Protein AF-A0A2G2Y948-F1 (afdb_monomer_lite)

Organism: Capsicum annuum (NCBI:txid4072)

Foldseek 3Di:
DDDDDDPDDDDDPDDDDDDDDDDDPPVVVVVPPPDDPPPPPDDLVPDDQLVNLVVVLVVLCVVQQVDADCVDQQRVDQDPLLNVLLVVQSVLLSVLSVVLQVVQVPDPWDHDGPVNLCVQCVVLVVVSSCSSVDHCVVDDVVSNVSSVVSSVVSVVSSVVVSVVGD

Structure (mmCIF, N/CA/C/O backbone):
data_AF-A0A2G2Y948-F1
#
_entry.id   AF-A0A2G2Y948-F1
#
loop_
_atom_site.group_PDB
_atom_site.id
_atom_site.type_symbol
_atom_site.label_atom_id
_atom_site.label_alt_id
_atom_site.label_comp_id
_atom_site.label_asym_id
_atom_site.label_entity_id
_atom_site.label_seq_id
_atom_site.pdbx_PDB_ins_code
_atom_site.Cartn_x
_atom_site.Cartn_y
_atom_site.Cartn_z
_atom_site.occupancy
_atom_site.B_iso_or_equiv
_atom_site.auth_seq_id
_atom_site.auth_comp_id
_atom_site.auth_asym_id
_atom_site.auth_atom_id
_atom_site.pdbx_PDB_model_num
ATOM 1 N N . MET A 1 1 ? 18.310 -38.598 -13.368 1.00 35.78 1 MET A N 1
ATOM 2 C CA . MET A 1 1 ? 18.904 -37.297 -13.742 1.00 35.78 1 MET A CA 1
ATOM 3 C C . MET A 1 1 ? 17.749 -36.479 -14.306 1.00 35.78 1 MET A C 1
ATOM 5 O O . MET A 1 1 ? 17.073 -37.001 -15.170 1.00 35.78 1 MET A O 1
ATOM 9 N N . ASP A 1 2 ? 17.329 -35.328 -13.795 1.00 36.84 2 ASP A N 1
ATOM 10 C CA . ASP A 1 2 ? 18.072 -34.294 -13.085 1.00 36.84 2 ASP A CA 1
ATOM 11 C C . ASP A 1 2 ? 17.094 -33.460 -12.226 1.00 36.84 2 ASP A C 1
ATOM 13 O O . ASP A 1 2 ? 16.057 -33.010 -12.712 1.00 36.84 2 ASP A O 1
ATOM 17 N N . LYS A 1 3 ? 17.388 -33.298 -10.929 1.00 37.12 3 LYS A N 1
ATOM 18 C CA . LYS A 1 3 ? 16.594 -32.504 -9.974 1.00 37.12 3 LYS A CA 1
ATOM 19 C C . LYS A 1 3 ? 17.168 -31.085 -9.954 1.00 37.12 3 LYS A C 1
ATOM 21 O O . LYS A 1 3 ? 18.213 -30.875 -9.343 1.00 37.12 3 LYS A O 1
ATOM 26 N N . LYS A 1 4 ? 16.514 -30.104 -10.588 1.00 38.75 4 LYS A N 1
ATOM 27 C CA . LYS A 1 4 ? 16.952 -28.697 -10.509 1.00 38.75 4 LYS A CA 1
ATOM 28 C C . LYS A 1 4 ? 16.321 -28.003 -9.304 1.00 38.75 4 LYS A C 1
ATOM 30 O O . LYS A 1 4 ? 15.110 -28.028 -9.105 1.00 38.75 4 LYS A O 1
ATOM 35 N N . GLY A 1 5 ? 17.213 -27.488 -8.460 1.00 33.78 5 GLY A N 1
ATOM 36 C CA . GLY A 1 5 ? 16.976 -27.156 -7.064 1.00 33.78 5 GLY A CA 1
ATOM 37 C C . GLY A 1 5 ? 16.184 -25.873 -6.826 1.00 33.78 5 GLY A C 1
ATOM 38 O O . GLY A 1 5 ? 16.470 -24.810 -7.370 1.00 33.78 5 GLY A O 1
ATOM 39 N N . PHE A 1 6 ? 15.239 -25.994 -5.902 1.00 32.44 6 PHE A N 1
ATOM 40 C CA . PHE A 1 6 ? 14.549 -24.909 -5.221 1.00 32.44 6 PHE A CA 1
ATOM 41 C C . PHE A 1 6 ? 15.562 -24.176 -4.320 1.00 32.44 6 PHE A C 1
ATOM 43 O O . PHE A 1 6 ? 15.971 -24.694 -3.275 1.00 32.44 6 PHE A O 1
ATOM 50 N N . ARG A 1 7 ? 16.034 -22.991 -4.723 1.00 34.91 7 ARG A N 1
ATOM 51 C CA . ARG A 1 7 ? 16.979 -22.201 -3.919 1.00 34.91 7 ARG A CA 1
ATOM 52 C C . ARG A 1 7 ? 16.197 -21.470 -2.821 1.00 34.91 7 ARG A C 1
ATOM 54 O O . ARG A 1 7 ? 15.675 -20.385 -3.036 1.00 34.91 7 ARG A O 1
ATOM 61 N N . LYS A 1 8 ? 16.090 -22.092 -1.640 1.00 35.62 8 LYS A N 1
ATOM 62 C CA . LYS A 1 8 ? 15.568 -21.454 -0.418 1.00 35.62 8 LYS A CA 1
ATOM 63 C C . LYS A 1 8 ? 16.385 -20.194 -0.111 1.00 35.62 8 LYS A C 1
ATOM 65 O O . LYS A 1 8 ? 17.562 -20.300 0.233 1.00 35.62 8 LYS A O 1
ATOM 70 N N . TYR A 1 9 ? 15.766 -19.020 -0.192 1.00 30.34 9 TYR A N 1
ATOM 71 C CA . TYR A 1 9 ? 16.350 -17.786 0.325 1.00 30.34 9 TYR A CA 1
ATOM 72 C C . TYR A 1 9 ? 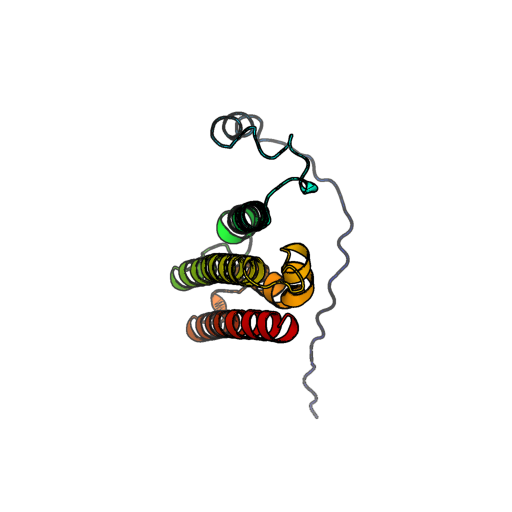16.208 -17.782 1.856 1.00 30.34 9 TYR A C 1
ATOM 74 O O . TYR A 1 9 ? 15.098 -17.785 2.382 1.00 30.34 9 TYR A O 1
ATOM 82 N N . LYS A 1 10 ? 17.333 -17.835 2.580 1.00 31.39 10 LYS A N 1
ATOM 83 C CA . LYS A 1 10 ? 17.389 -17.555 4.023 1.00 31.39 10 LYS A CA 1
ATOM 84 C C . LYS A 1 10 ? 17.903 -16.124 4.212 1.00 31.39 10 LYS A C 1
ATOM 86 O O . LYS A 1 10 ? 18.970 -15.822 3.675 1.00 31.39 10 LYS A O 1
ATOM 91 N N . PRO A 1 11 ? 17.225 -15.256 4.981 1.00 31.09 11 PRO A N 1
ATOM 92 C CA . PRO A 1 11 ? 17.752 -13.932 5.274 1.00 31.09 11 PRO A CA 1
ATOM 93 C C . PRO A 1 11 ? 18.976 -14.056 6.192 1.00 31.09 11 PRO A C 1
ATOM 95 O O . PRO A 1 11 ? 18.921 -14.656 7.265 1.00 31.09 11 PRO A O 1
ATOM 98 N N . LYS A 1 12 ? 20.107 -13.513 5.735 1.00 37.88 12 LYS A N 1
ATOM 99 C CA . LYS A 1 12 ? 21.363 -13.439 6.486 1.00 37.88 12 LYS A CA 1
ATOM 100 C C . LYS A 1 12 ? 21.206 -12.344 7.547 1.00 37.88 12 LYS A C 1
ATOM 102 O O . LYS A 1 12 ? 21.013 -11.181 7.202 1.00 37.88 12 LYS A O 1
ATOM 107 N N . SER A 1 13 ? 21.252 -12.721 8.822 1.00 36.00 13 SER A N 1
ATOM 108 C CA . SER A 1 13 ? 21.253 -11.811 9.971 1.00 36.00 13 SER A CA 1
ATOM 109 C C . SER A 1 13 ? 22.404 -10.809 9.838 1.00 36.00 13 SER A C 1
ATOM 111 O O . SER A 1 13 ? 23.569 -11.190 9.945 1.00 36.00 13 SER A O 1
ATOM 113 N N . ARG A 1 14 ? 22.088 -9.542 9.547 1.00 29.61 14 ARG A N 1
ATOM 114 C CA . ARG A 1 14 ? 23.081 -8.473 9.395 1.00 29.61 14 ARG A CA 1
ATOM 115 C C . ARG A 1 14 ? 23.377 -7.873 10.770 1.00 29.61 14 ARG A C 1
ATOM 117 O O . ARG A 1 14 ? 22.550 -7.167 11.341 1.00 29.61 14 ARG A O 1
ATOM 124 N N . THR A 1 15 ? 24.550 -8.207 11.293 1.00 32.88 15 THR A N 1
ATOM 125 C CA . THR A 1 15 ? 25.201 -7.564 12.435 1.00 32.88 15 THR A CA 1
ATOM 126 C C . THR A 1 15 ? 25.387 -6.070 12.163 1.00 32.88 15 THR A C 1
ATOM 128 O O . THR A 1 15 ? 25.726 -5.664 11.052 1.00 32.88 15 THR A O 1
ATOM 131 N N . ARG A 1 16 ? 25.098 -5.250 13.180 1.00 32.31 16 ARG A N 1
ATOM 132 C CA . ARG A 1 16 ? 25.343 -3.805 13.181 1.00 32.31 16 ARG A CA 1
ATOM 133 C C . ARG A 1 16 ? 26.847 -3.574 13.288 1.00 32.31 16 ARG A C 1
ATOM 135 O O . ARG A 1 16 ? 27.408 -3.817 14.348 1.00 32.31 16 ARG A O 1
ATOM 142 N N . GLU A 1 17 ? 27.460 -3.071 12.228 1.00 29.53 17 GLU A N 1
ATOM 143 C CA . GLU A 1 17 ? 28.766 -2.423 12.304 1.00 29.53 17 GLU A CA 1
ATOM 144 C C . GLU A 1 17 ? 28.643 -1.003 11.758 1.00 29.53 17 GLU A C 1
ATOM 146 O O . GLU A 1 17 ? 28.086 -0.744 10.691 1.00 29.53 17 GLU A O 1
ATOM 151 N N . THR A 1 18 ? 29.094 -0.090 12.604 1.00 33.06 18 THR A N 1
ATOM 152 C CA . THR A 1 18 ? 29.186 1.355 12.457 1.00 33.06 18 THR A CA 1
ATOM 153 C C . THR A 1 18 ? 30.210 1.715 11.389 1.00 33.06 18 THR A C 1
ATOM 155 O O . THR A 1 18 ? 31.374 1.340 11.513 1.00 33.06 18 THR A O 1
ATOM 158 N N . PHE A 1 19 ? 29.805 2.488 10.383 1.00 26.62 19 PHE A N 1
ATOM 159 C CA . PHE A 1 19 ? 30.737 3.152 9.477 1.00 26.62 19 PHE A CA 1
ATOM 160 C C . PHE A 1 19 ? 30.471 4.658 9.517 1.00 26.62 19 PHE A C 1
ATOM 162 O O . PHE A 1 19 ? 29.691 5.200 8.738 1.00 26.62 19 PHE A O 1
ATOM 169 N N . GLU A 1 20 ? 31.092 5.320 10.493 1.00 36.22 20 GLU A N 1
ATOM 170 C CA . GLU A 1 20 ? 31.372 6.748 10.411 1.00 36.22 20 GLU A CA 1
ATOM 171 C C . GLU A 1 20 ? 32.580 6.937 9.494 1.00 36.22 20 GLU A C 1
ATOM 173 O O . GLU A 1 20 ? 33.670 6.452 9.785 1.00 36.22 20 GLU A O 1
ATOM 178 N N . SER A 1 21 ? 32.409 7.656 8.389 1.00 28.44 21 SER A N 1
ATOM 179 C CA . SER A 1 21 ? 33.468 8.519 7.866 1.00 28.44 21 SER A CA 1
ATOM 180 C C . SER A 1 21 ? 32.903 9.496 6.841 1.00 28.44 21 SER A C 1
ATOM 182 O O . SER A 1 21 ? 32.488 9.123 5.753 1.00 28.44 21 SER A O 1
ATOM 184 N N . GLY A 1 22 ? 32.923 10.770 7.235 1.00 36.78 22 GLY A N 1
ATOM 185 C CA . GLY A 1 22 ? 33.393 11.850 6.380 1.00 36.78 22 GLY A CA 1
ATOM 186 C C . GLY A 1 22 ? 32.460 12.360 5.279 1.00 36.78 22 GLY A C 1
ATOM 187 O O . GLY A 1 22 ? 32.155 11.666 4.324 1.00 36.78 22 GLY A O 1
ATOM 188 N N . HIS A 1 23 ? 32.212 13.672 5.338 1.00 35.31 23 HIS A N 1
ATOM 189 C CA . HIS A 1 23 ? 31.733 14.530 4.246 1.00 35.31 23 HIS A CA 1
ATOM 190 C C . HIS A 1 23 ? 30.213 14.548 4.013 1.00 35.31 23 HIS A C 1
ATOM 192 O O . HIS A 1 23 ? 29.724 14.092 2.988 1.00 35.31 23 HIS A O 1
ATOM 198 N N . SER A 1 24 ? 29.467 15.185 4.926 1.00 32.62 24 SER A N 1
ATOM 199 C CA . SER A 1 24 ? 28.207 15.899 4.615 1.00 32.62 24 SER A CA 1
ATOM 200 C C . SER A 1 24 ? 27.803 16.840 5.762 1.00 32.62 24 SER A C 1
ATOM 202 O O . SER A 1 24 ? 26.728 16.732 6.339 1.00 32.62 24 SER A O 1
ATOM 204 N N . GLY A 1 25 ? 28.684 17.782 6.114 1.00 36.25 25 GLY A N 1
ATOM 205 C CA . GLY A 1 25 ? 28.443 18.783 7.166 1.00 36.25 25 GLY A CA 1
ATOM 206 C C . GLY A 1 25 ? 27.577 19.984 6.754 1.00 36.25 25 GLY A C 1
ATOM 207 O O . GLY A 1 25 ? 27.293 20.830 7.590 1.00 36.25 25 GLY A O 1
ATOM 208 N N . ILE A 1 26 ? 27.151 20.082 5.488 1.00 37.38 26 ILE A N 1
ATOM 209 C CA . ILE A 1 26 ? 26.397 21.244 4.964 1.00 37.38 26 ILE A CA 1
ATOM 210 C C . ILE A 1 26 ? 24.952 20.892 4.569 1.00 37.38 26 ILE A C 1
ATOM 212 O O . ILE A 1 26 ? 24.095 21.769 4.518 1.00 37.38 26 ILE A O 1
ATOM 216 N N . LEU A 1 27 ? 24.620 19.609 4.393 1.00 34.88 27 LEU A N 1
ATOM 217 C CA . LEU A 1 27 ? 23.257 19.189 4.033 1.00 34.88 27 LEU A CA 1
ATOM 218 C C . LEU A 1 27 ? 22.335 18.965 5.243 1.00 34.88 27 LEU A C 1
ATOM 220 O O . LEU A 1 27 ? 21.121 18.881 5.075 1.00 34.88 27 LEU A O 1
ATOM 224 N N . LEU A 1 28 ? 22.876 18.938 6.467 1.00 39.22 28 LEU A N 1
ATOM 225 C CA . LEU A 1 28 ? 22.079 18.714 7.678 1.00 39.22 28 LEU A CA 1
ATOM 226 C C . LEU A 1 28 ? 21.355 19.978 8.184 1.00 39.22 28 LEU A C 1
ATOM 228 O O . LEU A 1 28 ? 20.378 19.863 8.914 1.00 39.22 28 LEU A O 1
ATOM 232 N N . TRP A 1 29 ? 21.773 21.177 7.762 1.00 30.56 29 TRP A N 1
ATOM 233 C CA . TRP A 1 29 ? 21.125 22.432 8.175 1.00 30.56 29 TRP A CA 1
ATOM 234 C C . TRP A 1 29 ? 19.966 22.864 7.264 1.00 30.56 29 TRP A C 1
ATOM 236 O O . TRP A 1 29 ? 19.029 23.502 7.734 1.00 30.56 29 TRP A O 1
ATOM 246 N N . ALA A 1 30 ? 19.957 22.463 5.989 1.00 34.72 30 ALA A N 1
ATOM 247 C CA . ALA A 1 30 ? 18.874 22.816 5.063 1.00 34.72 30 ALA A CA 1
ATOM 248 C C . ALA A 1 30 ? 17.627 21.916 5.198 1.00 34.72 30 ALA A C 1
ATOM 250 O O . ALA A 1 30 ? 16.532 22.318 4.813 1.00 34.72 30 ALA A O 1
ATOM 251 N N . ALA A 1 31 ? 17.754 20.728 5.802 1.00 40.03 31 ALA A N 1
ATOM 252 C CA . ALA A 1 31 ? 16.611 19.856 6.094 1.00 40.03 31 ALA A CA 1
ATOM 253 C C . ALA A 1 31 ? 15.770 20.327 7.302 1.00 40.03 31 ALA A C 1
ATOM 255 O O . ALA A 1 31 ? 14.666 19.830 7.513 1.00 40.03 31 ALA A O 1
ATOM 256 N N . GLY A 1 32 ? 16.266 21.294 8.083 1.00 33.50 32 GLY A N 1
ATOM 257 C CA . GLY A 1 32 ? 15.613 21.779 9.302 1.00 33.50 32 GLY A CA 1
ATOM 258 C C . GLY A 1 32 ? 14.514 22.830 9.105 1.00 33.50 32 GLY A C 1
ATOM 259 O O . GLY A 1 32 ? 13.856 23.169 10.082 1.00 33.50 32 GLY A O 1
ATOM 260 N N . LEU A 1 33 ? 14.292 23.352 7.888 1.00 39.53 33 LEU A N 1
ATOM 261 C CA . LEU A 1 33 ? 13.415 24.522 7.687 1.00 39.53 33 LEU A CA 1
ATOM 262 C C . LEU A 1 33 ? 12.101 24.258 6.924 1.00 39.53 33 LEU A C 1
ATOM 264 O O . LEU A 1 33 ? 11.326 25.191 6.745 1.00 39.53 33 LEU A O 1
ATOM 268 N N . VAL A 1 34 ? 11.814 23.025 6.478 1.00 42.00 34 VAL A N 1
ATOM 269 C CA . VAL A 1 34 ? 10.615 22.749 5.640 1.00 42.00 34 VAL A CA 1
ATOM 270 C C . VAL A 1 34 ? 9.698 21.637 6.180 1.00 42.00 34 VAL A C 1
ATOM 272 O O . VAL A 1 34 ? 8.609 21.434 5.653 1.00 42.00 34 VAL A O 1
ATOM 275 N N . ALA A 1 35 ? 10.034 20.961 7.284 1.00 38.94 35 ALA A N 1
ATOM 276 C CA . ALA A 1 35 ? 9.187 19.891 7.823 1.00 38.94 35 ALA A CA 1
ATOM 277 C C . ALA A 1 35 ? 8.942 20.012 9.336 1.00 38.94 35 ALA A C 1
ATOM 279 O O . ALA A 1 35 ? 9.689 19.483 10.149 1.00 38.94 35 ALA A O 1
ATOM 280 N N . GLY A 1 36 ? 7.848 20.694 9.687 1.00 40.53 36 GLY A N 1
ATOM 281 C CA . GLY A 1 36 ? 6.951 20.349 10.797 1.00 40.53 36 GLY A CA 1
ATOM 282 C C . GLY A 1 36 ? 7.571 19.962 12.143 1.00 40.53 36 GLY A C 1
ATOM 283 O O . GLY A 1 36 ? 7.736 18.785 12.456 1.00 40.53 36 GLY A O 1
ATOM 284 N N . THR A 1 37 ? 7.723 20.945 13.025 1.00 37.38 37 THR A N 1
ATOM 285 C CA . THR A 1 37 ? 8.053 20.797 14.455 1.00 37.38 37 THR A CA 1
ATOM 286 C C . THR A 1 37 ? 6.974 20.109 15.311 1.00 37.38 37 THR A C 1
ATOM 288 O O . THR A 1 37 ? 7.069 20.140 16.533 1.00 37.38 37 THR A O 1
ATOM 291 N N . ASN A 1 38 ? 5.957 19.460 14.729 1.00 36.94 38 ASN A N 1
ATOM 292 C CA . ASN A 1 38 ? 4.761 19.057 15.486 1.00 36.94 38 ASN A CA 1
ATOM 293 C C . ASN A 1 38 ? 4.555 17.545 15.675 1.00 36.94 38 ASN A C 1
ATOM 295 O O . ASN A 1 38 ? 3.639 17.171 16.398 1.00 36.94 38 ASN A O 1
ATOM 299 N N . SER A 1 39 ? 5.379 16.657 15.101 1.00 42.25 39 SER A N 1
ATOM 300 C CA . SER A 1 39 ? 5.152 15.200 15.251 1.00 42.25 39 SER A CA 1
ATOM 301 C C . SER A 1 39 ? 6.057 14.503 16.273 1.00 42.25 39 SER A C 1
ATOM 303 O O . SER A 1 39 ? 5.804 13.348 16.615 1.00 42.25 39 SER A O 1
ATOM 305 N N . SER A 1 40 ? 7.101 15.167 16.768 1.00 32.81 40 SER A N 1
ATOM 306 C CA . SER A 1 40 ? 8.077 14.550 17.683 1.00 32.81 40 SER A CA 1
ATOM 307 C C . SER A 1 40 ? 7.789 14.830 19.163 1.00 32.81 40 SER A C 1
ATOM 309 O O . SER A 1 40 ? 8.447 14.254 20.022 1.00 32.81 40 SER A O 1
ATOM 311 N N . LEU A 1 41 ? 6.827 15.716 19.459 1.00 43.50 41 LEU A N 1
ATOM 312 C CA . LEU A 1 41 ? 6.538 16.237 20.805 1.00 43.50 41 LEU A CA 1
ATOM 313 C C . LEU A 1 41 ? 5.142 15.867 21.334 1.00 43.50 41 LEU A C 1
ATOM 315 O O . LEU A 1 41 ? 4.801 16.221 22.458 1.00 43.50 41 LEU A O 1
ATOM 319 N N . VAL A 1 42 ? 4.337 15.141 20.555 1.00 41.53 42 VAL A N 1
ATOM 320 C CA . VAL A 1 42 ? 2.995 14.693 20.952 1.00 41.53 42 VAL A CA 1
ATOM 321 C C . VAL A 1 42 ? 3.014 13.172 21.058 1.00 41.53 42 VAL A C 1
ATOM 323 O O . VAL A 1 42 ? 3.430 12.484 20.126 1.00 41.53 42 VAL A O 1
ATOM 326 N N . GLY A 1 43 ? 2.610 12.636 22.213 1.00 49.91 43 GLY A N 1
ATOM 327 C CA . GLY A 1 43 ? 2.521 11.194 22.436 1.00 49.91 43 GLY A CA 1
ATOM 328 C C . GLY A 1 43 ? 1.666 10.539 21.351 1.00 49.91 43 GLY A C 1
ATOM 329 O O . GLY A 1 43 ? 0.503 10.898 21.180 1.00 49.91 43 GLY A O 1
ATOM 330 N N . LYS A 1 44 ? 2.245 9.582 20.614 1.00 54.50 44 LYS A N 1
ATOM 331 C CA . LYS A 1 44 ? 1.603 8.897 19.474 1.00 54.50 44 LYS A CA 1
ATOM 332 C C . LYS A 1 44 ? 0.272 8.225 19.835 1.00 54.50 44 LYS A C 1
ATOM 334 O O . LYS A 1 44 ? -0.544 7.982 18.950 1.00 54.50 44 LYS A O 1
ATOM 339 N N . ASP A 1 45 ? 0.039 7.970 21.118 1.00 56.09 45 ASP A N 1
ATOM 340 C CA . ASP A 1 45 ? -1.180 7.347 21.630 1.00 56.09 45 ASP A CA 1
ATOM 341 C C . ASP A 1 45 ? -2.393 8.292 21.679 1.00 56.09 45 ASP A C 1
ATOM 343 O O . ASP A 1 45 ? -3.522 7.809 21.645 1.00 56.09 45 ASP A O 1
ATOM 347 N N . ALA A 1 46 ? -2.190 9.617 21.688 1.00 61.47 46 ALA A N 1
ATOM 348 C CA . ALA A 1 46 ? -3.270 10.606 21.811 1.00 61.47 46 ALA A CA 1
ATOM 349 C C . ALA A 1 46 ? -3.874 11.073 20.470 1.00 61.47 46 ALA A C 1
ATOM 351 O O . ALA A 1 46 ? -4.820 11.858 20.470 1.00 61.47 46 ALA A O 1
ATOM 352 N N . LEU A 1 47 ? -3.332 10.632 19.329 1.00 73.94 47 LEU A N 1
ATOM 353 C CA . LEU A 1 47 ? -3.823 11.043 18.009 1.00 73.94 47 LEU A CA 1
ATOM 354 C C . LEU A 1 47 ? -5.092 10.290 17.587 1.00 73.94 47 LEU A C 1
ATOM 356 O O . LEU A 1 47 ? -5.290 9.126 17.950 1.00 73.94 47 LEU A O 1
ATOM 360 N N . ALA A 1 48 ? -5.913 10.941 16.756 1.00 81.75 48 ALA A N 1
ATOM 361 C CA . ALA A 1 48 ? -7.024 10.288 16.074 1.00 81.75 48 ALA A CA 1
ATOM 362 C C . ALA A 1 48 ? -6.511 9.165 15.152 1.00 81.75 48 ALA A C 1
ATOM 364 O O . ALA A 1 48 ? -5.398 9.225 14.625 1.00 81.75 48 ALA A O 1
ATOM 365 N N . GLU A 1 49 ? -7.320 8.125 14.936 1.00 84.38 49 GLU A N 1
ATOM 366 C CA . GLU A 1 49 ? -6.916 6.972 14.115 1.00 84.38 49 GLU A CA 1
ATOM 367 C C . GLU A 1 49 ? -6.611 7.371 12.657 1.00 84.38 49 GLU A C 1
ATOM 369 O O . GLU A 1 49 ? -5.663 6.858 12.063 1.00 84.38 49 GLU A O 1
ATOM 374 N N . THR A 1 50 ? -7.329 8.358 12.115 1.00 84.50 50 THR A N 1
ATOM 375 C CA . THR A 1 50 ? -7.080 8.959 10.790 1.00 84.50 50 THR A CA 1
ATOM 376 C C . THR A 1 50 ? -5.731 9.680 10.709 1.00 84.50 50 THR A C 1
ATOM 378 O O . THR A 1 50 ? -5.017 9.585 9.705 1.00 84.50 50 THR A O 1
ATOM 381 N N . ASP A 1 51 ? -5.325 10.358 11.784 1.00 86.12 51 ASP A N 1
ATOM 382 C CA . ASP A 1 51 ? -4.033 11.046 11.844 1.00 86.12 51 ASP A CA 1
ATOM 383 C C . ASP A 1 51 ? -2.888 10.032 11.915 1.00 86.12 51 ASP A C 1
ATOM 385 O O . ASP A 1 51 ? -1.863 10.199 11.250 1.00 86.12 51 ASP A O 1
ATOM 389 N N . LYS A 1 52 ? -3.073 8.932 12.659 1.00 87.31 52 LYS A N 1
ATOM 390 C CA . LYS A 1 52 ? -2.109 7.819 12.709 1.00 87.31 52 LYS A CA 1
ATOM 391 C C . LYS A 1 52 ? -1.904 7.197 11.325 1.00 87.31 52 LYS A C 1
ATOM 393 O O . LYS A 1 52 ? -0.757 7.008 10.916 1.00 87.31 52 LYS A O 1
ATOM 398 N N . ILE A 1 53 ? -2.987 6.943 10.583 1.00 88.56 53 ILE A N 1
ATOM 399 C CA . ILE A 1 53 ? -2.925 6.445 9.196 1.00 88.56 53 ILE A CA 1
ATOM 400 C C . ILE A 1 53 ? -2.146 7.418 8.305 1.00 88.56 53 ILE A C 1
ATOM 402 O O . ILE A 1 53 ? -1.281 7.000 7.530 1.00 88.56 53 ILE A O 1
ATOM 406 N N . THR A 1 54 ? -2.416 8.717 8.435 1.00 89.38 54 THR A N 1
ATOM 407 C CA . THR A 1 54 ? -1.753 9.759 7.641 1.00 89.38 54 THR A CA 1
ATOM 408 C C . THR A 1 54 ? -0.253 9.819 7.927 1.00 89.38 54 THR A C 1
ATOM 410 O O . THR A 1 54 ? 0.546 9.829 6.991 1.00 89.38 54 THR A O 1
ATOM 413 N N . LEU A 1 55 ? 0.156 9.788 9.199 1.00 88.50 55 LEU A N 1
ATOM 414 C CA . LEU A 1 55 ? 1.571 9.798 9.589 1.00 88.50 55 LEU A CA 1
ATOM 415 C C . LEU A 1 55 ? 2.324 8.564 9.083 1.00 88.50 55 LEU A C 1
ATOM 417 O O . LEU A 1 55 ? 3.461 8.672 8.617 1.00 88.50 55 LEU A O 1
ATOM 421 N N . GLU A 1 56 ? 1.704 7.390 9.146 1.00 88.56 56 GLU A N 1
ATOM 422 C CA . GLU A 1 56 ? 2.337 6.150 8.695 1.00 88.56 56 GLU A CA 1
ATOM 423 C C . GLU A 1 56 ? 2.403 6.071 7.167 1.00 88.56 56 GLU A C 1
ATOM 425 O O . GLU A 1 56 ? 3.425 5.656 6.620 1.00 88.56 56 GLU A O 1
ATOM 430 N N . THR A 1 57 ? 1.383 6.571 6.466 1.00 89.81 57 THR A N 1
ATOM 431 C CA . THR A 1 57 ? 1.411 6.721 5.002 1.00 89.81 57 THR A CA 1
ATOM 432 C C . THR A 1 57 ? 2.478 7.731 4.574 1.00 89.81 57 THR A C 1
ATOM 434 O O . THR A 1 57 ? 3.233 7.479 3.636 1.00 89.81 57 THR A O 1
ATOM 437 N N . ALA A 1 58 ? 2.613 8.853 5.288 1.00 88.31 58 ALA A N 1
ATOM 438 C CA . ALA A 1 58 ? 3.666 9.835 5.035 1.00 88.31 58 ALA A CA 1
ATOM 439 C C . ALA A 1 58 ? 5.065 9.238 5.257 1.00 88.31 58 ALA A C 1
ATOM 441 O O . ALA A 1 58 ? 5.994 9.509 4.490 1.00 88.31 58 ALA A O 1
ATOM 442 N N . LYS A 1 59 ? 5.220 8.379 6.273 1.00 89.00 59 LYS A N 1
ATOM 443 C CA . LYS A 1 59 ? 6.462 7.636 6.500 1.00 89.00 59 LYS A CA 1
ATOM 444 C C . LYS A 1 59 ? 6.763 6.673 5.348 1.00 89.00 59 LYS A C 1
ATOM 446 O O . LYS A 1 59 ? 7.893 6.684 4.865 1.00 89.00 59 LYS A O 1
ATOM 451 N N . LEU A 1 60 ? 5.767 5.913 4.890 1.00 88.38 60 LEU A N 1
ATOM 452 C CA . LEU A 1 60 ? 5.875 4.996 3.749 1.00 88.38 60 LEU A CA 1
ATOM 453 C C . LEU A 1 60 ? 6.314 5.744 2.479 1.00 88.38 60 LEU A C 1
ATOM 455 O O . LEU A 1 60 ? 7.260 5.344 1.807 1.00 88.38 60 LEU A O 1
ATOM 459 N N . LEU A 1 61 ? 5.711 6.901 2.192 1.00 88.88 61 LEU A N 1
ATOM 460 C CA . LEU A 1 61 ? 6.118 7.747 1.064 1.00 88.88 61 LEU A CA 1
ATOM 461 C C . LEU A 1 61 ? 7.577 8.212 1.184 1.00 88.88 61 LEU A C 1
ATOM 463 O O . LEU A 1 61 ? 8.333 8.140 0.214 1.00 88.88 61 LEU A O 1
ATOM 467 N N . ARG A 1 62 ? 8.004 8.665 2.367 1.00 86.69 62 ARG A N 1
ATOM 468 C CA . ARG A 1 62 ? 9.375 9.154 2.572 1.00 86.69 62 ARG A CA 1
ATOM 469 C C . ARG A 1 62 ? 10.422 8.043 2.458 1.00 86.69 62 ARG A C 1
ATOM 471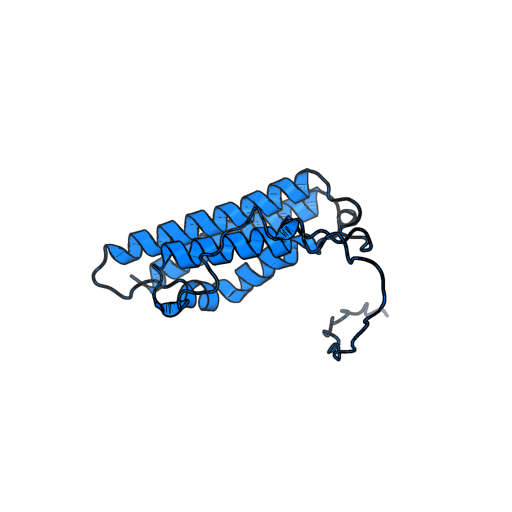 O O . ARG A 1 62 ? 11.472 8.273 1.865 1.00 86.69 62 ARG A O 1
ATOM 478 N N . GLU A 1 63 ? 10.167 6.878 3.045 1.00 87.12 63 GLU A N 1
ATOM 479 C CA . GLU A 1 63 ? 11.161 5.799 3.174 1.00 87.12 63 GLU A CA 1
ATOM 480 C C . GLU A 1 63 ? 11.147 4.796 2.010 1.00 87.12 63 GLU A C 1
ATOM 482 O O . GLU A 1 63 ? 12.182 4.185 1.726 1.00 87.12 63 GLU A O 1
ATOM 487 N N . ASP A 1 64 ? 10.014 4.634 1.322 1.00 86.19 64 ASP A N 1
ATOM 488 C CA . ASP A 1 64 ? 9.846 3.605 0.288 1.00 86.19 64 ASP A CA 1
ATOM 489 C C . ASP A 1 64 ? 9.588 4.157 -1.116 1.00 86.19 64 ASP A C 1
ATOM 491 O O . ASP A 1 64 ? 9.906 3.477 -2.091 1.00 86.19 64 ASP A O 1
ATOM 495 N N . TYR A 1 65 ? 9.093 5.394 -1.243 1.00 85.31 65 TYR A N 1
ATOM 496 C CA . TYR A 1 65 ? 8.902 6.039 -2.548 1.00 85.31 65 TYR A CA 1
ATOM 497 C C . TYR A 1 65 ? 9.953 7.115 -2.864 1.00 85.31 65 TYR A C 1
ATOM 499 O O . TYR A 1 65 ? 10.453 7.171 -3.985 1.00 85.31 65 TYR A O 1
ATOM 507 N N . LEU A 1 66 ? 10.306 7.979 -1.908 1.00 85.94 66 LEU A N 1
ATOM 508 C CA . LEU A 1 66 ? 11.257 9.076 -2.149 1.00 85.94 66 LEU A CA 1
ATOM 509 C C . LEU A 1 66 ? 12.717 8.660 -1.952 1.00 85.94 66 LEU A C 1
ATOM 511 O O . LEU A 1 66 ? 13.600 9.140 -2.662 1.00 85.94 66 LEU A O 1
ATOM 515 N N . ALA A 1 67 ? 12.981 7.782 -0.987 1.00 83.56 67 ALA A N 1
ATOM 516 C CA . ALA A 1 67 ? 14.325 7.300 -0.711 1.00 83.56 67 ALA A CA 1
ATOM 517 C C . ALA A 1 67 ? 14.723 6.206 -1.712 1.00 83.56 67 ALA A C 1
ATOM 519 O O . ALA A 1 67 ? 14.532 5.020 -1.449 1.00 83.56 67 ALA A O 1
ATOM 520 N N . GLN A 1 68 ? 15.297 6.627 -2.840 1.00 76.88 68 GLN A N 1
ATOM 521 C CA . GLN A 1 68 ? 15.874 5.733 -3.844 1.00 76.88 68 GLN A CA 1
ATOM 522 C C . GLN A 1 68 ? 17.404 5.670 -3.705 1.00 76.88 68 GLN A C 1
ATOM 524 O O . GLN A 1 68 ? 18.075 6.686 -3.492 1.00 76.88 68 GLN A O 1
ATOM 529 N N . ASN A 1 69 ? 17.975 4.472 -3.803 1.00 82.31 69 ASN A N 1
ATOM 530 C CA . ASN A 1 69 ? 19.403 4.201 -3.697 1.00 82.31 69 ASN A CA 1
ATOM 531 C C . ASN A 1 69 ? 20.032 3.952 -5.077 1.00 82.31 69 ASN A C 1
ATOM 533 O O . ASN A 1 69 ? 20.047 2.828 -5.587 1.00 82.31 69 ASN A O 1
ATOM 537 N N . ALA A 1 70 ? 20.678 4.989 -5.614 1.00 73.62 70 ALA A N 1
ATOM 538 C CA . ALA A 1 70 ? 21.336 4.971 -6.922 1.00 73.62 70 ALA A CA 1
ATOM 539 C C . ALA A 1 70 ? 22.450 3.911 -7.085 1.00 73.62 70 ALA A C 1
ATOM 541 O O . ALA A 1 70 ? 22.858 3.618 -8.210 1.00 73.62 70 ALA A O 1
ATOM 542 N N . PHE A 1 71 ? 22.953 3.323 -5.992 1.00 77.56 71 PHE A N 1
ATOM 543 C CA . PHE A 1 71 ? 23.993 2.287 -6.036 1.00 77.56 71 PHE A CA 1
ATOM 544 C C . PHE A 1 71 ? 23.446 0.865 -6.210 1.00 77.56 71 PHE A C 1
ATOM 546 O O . PHE A 1 71 ? 24.231 -0.073 -6.364 1.00 77.56 71 PHE A O 1
ATOM 553 N N . THR A 1 72 ? 22.126 0.673 -6.177 1.00 78.19 72 THR A N 1
ATOM 554 C CA . THR A 1 72 ? 21.513 -0.658 -6.296 1.00 78.19 72 THR A CA 1
ATOM 555 C C . THR A 1 72 ? 20.959 -0.904 -7.703 1.00 78.19 72 THR A C 1
ATOM 557 O O . THR A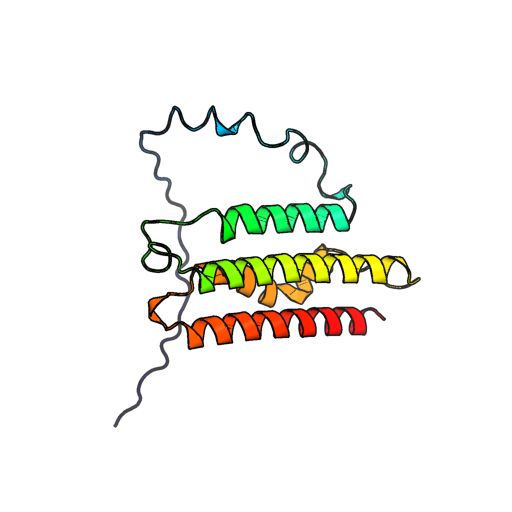 1 72 ? 20.409 0.012 -8.307 1.00 78.19 72 THR A O 1
ATOM 560 N N . PRO A 1 73 ? 21.098 -2.120 -8.268 1.00 73.88 73 PRO A N 1
ATOM 561 C CA . PRO A 1 73 ? 20.731 -2.384 -9.664 1.00 73.88 73 PRO A CA 1
ATOM 562 C C . PRO A 1 73 ? 19.226 -2.232 -9.934 1.00 73.88 73 PRO A C 1
ATOM 564 O O . PRO A 1 73 ? 18.854 -1.731 -10.988 1.00 73.88 73 PRO A O 1
ATOM 567 N N . TYR A 1 74 ? 18.382 -2.567 -8.955 1.00 74.12 74 TYR A N 1
ATOM 568 C CA . TYR A 1 74 ? 16.919 -2.464 -9.032 1.00 74.12 74 TYR A CA 1
ATOM 569 C C . TYR A 1 74 ? 16.376 -1.030 -8.854 1.00 74.12 74 TYR A C 1
ATOM 571 O O . TYR A 1 74 ? 15.180 -0.795 -9.049 1.00 74.12 74 TYR A O 1
ATOM 579 N N . ASP A 1 75 ? 17.238 -0.079 -8.476 1.00 77.38 75 ASP A N 1
ATOM 580 C CA . ASP A 1 75 ? 16.863 1.300 -8.121 1.00 77.38 75 ASP A CA 1
ATOM 581 C C . ASP A 1 75 ? 17.739 2.377 -8.794 1.00 77.38 75 ASP A C 1
ATOM 583 O O . ASP A 1 75 ? 17.536 3.582 -8.668 1.00 77.38 75 ASP A O 1
ATOM 587 N N . LYS A 1 76 ? 18.735 1.952 -9.577 1.00 73.88 76 LYS A N 1
ATOM 588 C CA . LYS A 1 76 ? 19.583 2.851 -10.366 1.00 73.88 76 LYS A CA 1
ATOM 589 C C . LYS A 1 76 ? 18.779 3.613 -11.423 1.00 73.88 76 LYS A C 1
ATOM 591 O O . LYS A 1 76 ? 19.128 4.735 -11.780 1.00 73.88 76 LYS A O 1
ATOM 596 N N . PHE A 1 77 ? 17.730 2.982 -11.947 1.00 74.31 77 PHE A N 1
ATOM 597 C CA . PHE A 1 77 ? 16.827 3.559 -12.932 1.00 74.31 77 PHE A CA 1
ATOM 598 C C . PHE A 1 77 ? 15.407 3.069 -12.649 1.00 74.31 77 PHE A C 1
ATOM 600 O O . PHE A 1 77 ? 15.081 1.917 -12.927 1.00 74.31 77 PHE A O 1
ATOM 607 N N . CYS A 1 78 ? 14.570 3.931 -12.067 1.00 80.69 78 CYS A N 1
ATOM 608 C CA . CYS A 1 78 ? 13.171 3.614 -11.801 1.00 80.69 78 CYS A CA 1
ATOM 609 C C . CYS A 1 78 ? 12.317 3.989 -13.028 1.00 80.69 78 CYS A C 1
ATOM 611 O O . CYS A 1 78 ? 12.149 5.181 -13.306 1.00 80.69 78 CYS A O 1
ATOM 613 N N . PRO A 1 79 ? 11.799 3.010 -13.794 1.00 86.50 79 PRO A N 1
ATOM 614 C CA . PRO A 1 79 ? 10.960 3.290 -14.951 1.00 86.50 79 PRO A CA 1
ATOM 615 C C . PRO A 1 79 ? 9.594 3.847 -14.528 1.00 86.50 79 PRO A C 1
ATOM 617 O O . PRO A 1 79 ? 9.100 3.579 -13.431 1.00 86.50 79 PRO A O 1
ATOM 620 N N . PHE A 1 80 ? 8.953 4.594 -15.430 1.00 87.38 80 PHE A N 1
ATOM 621 C CA . PHE A 1 80 ? 7.718 5.324 -15.129 1.00 87.38 80 PHE A CA 1
ATOM 622 C C . PHE A 1 80 ? 6.555 4.414 -14.705 1.00 87.38 80 PHE A C 1
ATOM 624 O O . PH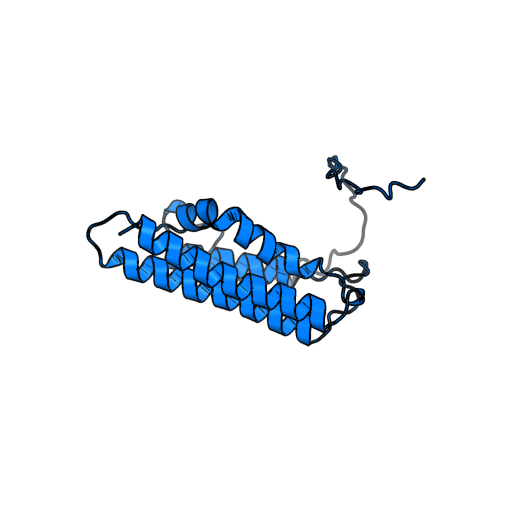E A 1 80 ? 5.826 4.740 -13.774 1.00 87.38 80 PHE A O 1
ATOM 631 N N . TYR A 1 81 ? 6.404 3.237 -15.321 1.00 89.00 81 TYR A N 1
ATOM 632 C CA . TYR A 1 81 ? 5.361 2.290 -14.916 1.00 89.00 81 TYR A CA 1
ATOM 633 C C . TYR A 1 81 ? 5.538 1.843 -13.454 1.00 89.00 81 TYR A C 1
ATOM 635 O O . TYR A 1 81 ? 4.559 1.766 -12.712 1.00 89.00 81 TYR A O 1
ATOM 643 N N . LYS A 1 82 ? 6.780 1.615 -12.999 1.00 88.25 82 LYS A N 1
ATOM 644 C CA . LYS A 1 82 ? 7.075 1.176 -11.628 1.00 88.25 82 LYS A CA 1
ATOM 645 C C . LYS A 1 82 ? 6.719 2.275 -10.631 1.00 88.25 82 LYS A C 1
ATOM 647 O O . LYS A 1 82 ? 6.019 2.001 -9.659 1.00 88.25 82 LYS A O 1
ATOM 652 N N . SER A 1 83 ? 7.133 3.517 -10.882 1.00 89.12 83 SER A N 1
ATOM 653 C CA . SER A 1 83 ? 6.822 4.637 -9.984 1.00 89.12 83 SER A CA 1
ATOM 654 C C . SER A 1 83 ? 5.318 4.912 -9.890 1.00 89.12 83 SER A C 1
ATOM 656 O O . SER A 1 83 ? 4.798 5.069 -8.783 1.00 89.12 83 SER A O 1
ATOM 658 N N . VAL A 1 84 ? 4.596 4.874 -11.014 1.00 92.25 84 VAL A N 1
ATOM 659 C CA . VAL A 1 84 ? 3.137 5.064 -11.043 1.00 92.25 84 VAL A CA 1
ATOM 660 C C . VAL A 1 84 ? 2.417 3.978 -10.244 1.00 92.25 84 VAL A C 1
ATOM 662 O O . VAL A 1 84 ? 1.553 4.294 -9.424 1.00 92.25 84 VAL A O 1
ATOM 665 N N . TRP A 1 85 ? 2.777 2.705 -10.428 1.00 92.75 85 TRP A N 1
ATOM 666 C CA . TRP A 1 85 ? 2.141 1.598 -9.710 1.00 92.75 85 TRP A CA 1
ATOM 667 C C . TRP A 1 85 ? 2.464 1.579 -8.212 1.00 92.75 85 TRP A C 1
ATOM 669 O O . TRP A 1 85 ? 1.570 1.317 -7.404 1.00 92.75 85 TRP A O 1
ATOM 679 N N . MET A 1 86 ? 3.702 1.898 -7.819 1.00 91.00 86 MET A N 1
ATOM 680 C CA . MET A 1 86 ? 4.070 2.054 -6.404 1.00 91.00 86 MET A CA 1
ATOM 681 C C . MET A 1 86 ? 3.227 3.141 -5.734 1.00 91.00 86 MET A C 1
ATOM 683 O O . MET A 1 86 ? 2.580 2.888 -4.718 1.00 91.00 86 MET A O 1
ATOM 687 N N . LEU A 1 87 ? 3.172 4.332 -6.336 1.00 92.12 87 LEU A N 1
ATOM 688 C CA . LEU A 1 87 ? 2.408 5.447 -5.785 1.00 92.12 87 LEU A CA 1
ATOM 689 C C . LEU A 1 87 ? 0.910 5.126 -5.722 1.00 92.12 87 LEU A C 1
ATOM 691 O O . LEU A 1 87 ? 0.256 5.403 -4.716 1.00 92.12 87 LEU A O 1
ATOM 695 N N . ARG A 1 88 ? 0.373 4.490 -6.769 1.00 94.19 88 ARG A N 1
ATOM 696 C CA . ARG A 1 88 ? -1.031 4.073 -6.826 1.00 94.19 88 ARG A CA 1
ATOM 697 C C . ARG A 1 88 ? -1.388 3.125 -5.686 1.00 94.19 88 ARG A C 1
ATOM 699 O O . ARG A 1 88 ? -2.423 3.322 -5.057 1.00 94.19 88 ARG A O 1
ATOM 706 N N . ASN A 1 89 ? -0.548 2.134 -5.395 1.00 94.19 89 ASN A N 1
ATOM 707 C CA . ASN A 1 89 ? -0.803 1.175 -4.319 1.00 94.19 89 ASN A CA 1
ATOM 708 C C . ASN A 1 89 ? -0.709 1.817 -2.927 1.00 94.19 89 ASN A C 1
ATOM 710 O O . ASN A 1 89 ? -1.560 1.543 -2.081 1.00 94.19 89 ASN A O 1
ATOM 714 N N . ILE A 1 90 ? 0.245 2.730 -2.713 1.00 93.00 90 ILE A N 1
ATOM 715 C CA . ILE A 1 90 ? 0.372 3.492 -1.459 1.00 93.00 90 ILE A CA 1
ATOM 716 C C . ILE A 1 90 ? -0.875 4.353 -1.204 1.00 93.00 90 ILE A C 1
ATOM 718 O O . ILE A 1 90 ? -1.461 4.298 -0.122 1.00 93.00 90 ILE A O 1
ATOM 722 N N . ILE A 1 91 ? -1.316 5.119 -2.207 1.00 92.94 91 ILE A N 1
ATOM 723 C CA . ILE A 1 91 ? -2.516 5.963 -2.093 1.00 92.94 91 ILE A CA 1
ATOM 724 C C . ILE A 1 91 ? -3.767 5.097 -1.906 1.00 92.94 91 ILE A C 1
ATOM 726 O O . ILE A 1 91 ? -4.666 5.451 -1.144 1.00 92.94 91 ILE A O 1
ATOM 730 N N . HIS A 1 92 ? -3.836 3.948 -2.579 1.00 94.44 92 HIS A N 1
ATOM 731 C CA . HIS A 1 92 ? -4.971 3.048 -2.437 1.00 94.44 92 HIS A CA 1
ATOM 732 C C . HIS A 1 92 ? -5.083 2.478 -1.019 1.00 94.44 92 HIS A C 1
ATOM 734 O O . HIS A 1 92 ? -6.171 2.495 -0.449 1.00 94.44 92 HIS A O 1
ATOM 740 N N . PHE A 1 93 ? -3.962 2.064 -0.421 1.00 93.69 93 PHE A N 1
ATOM 741 C CA . PHE A 1 93 ? -3.918 1.648 0.982 1.00 93.69 93 PHE A CA 1
ATOM 742 C C . PHE A 1 93 ? -4.412 2.754 1.924 1.00 93.69 93 PHE A C 1
ATOM 744 O O . PHE A 1 93 ? -5.244 2.486 2.786 1.00 93.69 93 PHE A O 1
ATOM 751 N N . TYR A 1 94 ? -3.958 3.997 1.729 1.00 93.38 94 TYR A N 1
ATOM 752 C CA . TYR A 1 94 ? -4.405 5.148 2.521 1.00 93.38 94 TYR A CA 1
ATOM 753 C C . TYR A 1 94 ? -5.924 5.353 2.448 1.00 93.38 94 TYR A C 1
ATOM 755 O O . TYR A 1 94 ? -6.590 5.481 3.476 1.00 93.38 94 TYR A O 1
ATOM 763 N N . ASN A 1 95 ? -6.482 5.329 1.236 1.00 93.69 95 ASN A N 1
ATOM 764 C CA . ASN A 1 95 ? -7.915 5.516 1.026 1.00 93.69 95 ASN A CA 1
ATOM 765 C C . ASN A 1 95 ? -8.742 4.393 1.668 1.00 93.69 95 ASN A C 1
ATOM 767 O O . ASN A 1 95 ? -9.735 4.680 2.331 1.00 93.69 95 ASN A O 1
ATOM 771 N N . LEU A 1 96 ? -8.331 3.130 1.501 1.00 92.06 96 LEU A N 1
ATOM 772 C CA . LEU A 1 96 ? -9.020 1.985 2.103 1.00 92.06 96 LEU A CA 1
ATOM 773 C C . LEU A 1 96 ? -8.933 2.004 3.634 1.00 92.06 96 LEU A C 1
ATOM 775 O O . LEU A 1 96 ? -9.929 1.748 4.304 1.00 92.06 96 LEU A O 1
ATOM 779 N N . ALA A 1 97 ? -7.773 2.360 4.192 1.00 90.88 97 ALA A N 1
ATOM 780 C CA . ALA A 1 97 ? -7.590 2.457 5.635 1.00 90.88 97 ALA A CA 1
ATOM 781 C C . ALA A 1 97 ? -8.490 3.534 6.258 1.00 90.88 97 ALA A C 1
ATOM 783 O O . ALA A 1 97 ? -9.131 3.270 7.275 1.00 90.88 97 ALA A O 1
ATOM 784 N N . ASN A 1 98 ? -8.586 4.715 5.638 1.00 90.50 98 ASN A N 1
ATOM 785 C CA . ASN A 1 98 ? -9.489 5.766 6.114 1.00 90.50 98 ASN A CA 1
ATOM 786 C C . ASN A 1 98 ? -10.955 5.338 6.019 1.00 90.50 98 ASN A C 1
ATOM 788 O O . ASN A 1 98 ? -11.687 5.489 6.991 1.00 90.50 98 ASN A O 1
ATOM 792 N N . GLN A 1 99 ? -11.367 4.737 4.897 1.00 89.75 99 GLN A N 1
ATOM 793 C CA . GLN A 1 99 ? -12.740 4.249 4.729 1.00 89.75 99 GLN A CA 1
ATOM 794 C C . GLN A 1 99 ? -13.109 3.189 5.773 1.00 89.75 99 GLN A C 1
ATOM 796 O O . GLN A 1 99 ? -14.200 3.249 6.335 1.00 89.75 99 GLN A O 1
ATOM 801 N N . ALA A 1 100 ? -12.205 2.249 6.064 1.00 88.19 100 ALA A N 1
ATOM 802 C CA . ALA A 1 100 ? -12.434 1.220 7.076 1.00 88.19 100 ALA A CA 1
ATOM 803 C C . ALA A 1 100 ? -12.616 1.834 8.477 1.00 88.19 100 ALA A C 1
ATOM 805 O O . ALA A 1 100 ? -13.543 1.472 9.202 1.00 88.19 100 ALA A O 1
ATOM 806 N N . VAL A 1 101 ? -11.776 2.806 8.849 1.00 86.44 101 VAL A N 1
ATOM 807 C CA . VAL A 1 101 ? -11.882 3.500 10.144 1.00 86.44 101 VAL A CA 1
ATOM 808 C C . VAL A 1 101 ? -13.153 4.350 10.236 1.00 86.44 101 VAL A C 1
ATOM 810 O O . VAL A 1 101 ? -13.824 4.326 11.268 1.00 86.44 101 VAL A O 1
ATOM 813 N N . GLU A 1 102 ? -13.517 5.072 9.175 1.00 85.00 102 GLU A N 1
ATOM 814 C CA . GLU A 1 102 ? -14.738 5.886 9.130 1.00 85.00 102 GLU A CA 1
ATOM 815 C C . GLU A 1 102 ? -16.004 5.031 9.248 1.00 85.00 102 GLU A C 1
ATOM 817 O O . GLU A 1 102 ? -16.905 5.366 10.017 1.00 85.00 102 GLU A O 1
ATOM 822 N N . ARG A 1 103 ? -16.065 3.896 8.540 1.00 82.75 103 ARG A N 1
ATOM 823 C CA . ARG A 1 103 ? -17.200 2.960 8.617 1.00 82.75 103 ARG A CA 1
ATOM 824 C C . ARG A 1 103 ? -17.344 2.352 10.007 1.00 82.75 103 ARG A C 1
ATOM 826 O O . ARG A 1 103 ? -18.457 2.277 10.523 1.00 82.75 103 ARG A O 1
ATOM 833 N N . ALA A 1 104 ? -16.232 1.978 10.635 1.00 76.94 104 ALA A N 1
ATOM 834 C CA . ALA A 1 104 ? -16.244 1.428 11.986 1.00 76.94 104 ALA A CA 1
ATOM 835 C C . ALA A 1 104 ? -16.652 2.446 13.058 1.00 76.94 104 ALA A C 1
ATOM 837 O O . ALA A 1 104 ? -17.161 2.053 14.102 1.00 76.94 104 ALA A O 1
ATOM 838 N N . ALA A 1 105 ? -16.455 3.748 12.826 1.00 70.69 105 ALA A N 1
ATOM 839 C CA . ALA A 1 105 ? -16.853 4.787 13.775 1.00 70.69 105 ALA A CA 1
ATOM 840 C C . ALA A 1 105 ? -18.382 4.970 13.882 1.00 70.69 105 ALA A C 1
ATOM 842 O O . ALA A 1 105 ? -18.849 5.533 14.869 1.00 70.69 105 ALA A O 1
ATOM 843 N N . GLY A 1 106 ? -19.150 4.513 12.885 1.00 63.16 106 GLY A N 1
ATOM 844 C CA . GLY A 1 106 ? -20.615 4.614 12.855 1.00 63.16 106 GLY A CA 1
ATOM 845 C C . GLY A 1 106 ? -21.364 3.388 13.386 1.00 63.16 106 GLY A C 1
ATOM 846 O O . GLY A 1 106 ? -22.591 3.417 13.444 1.00 63.16 106 GLY A O 1
ATOM 847 N N . MET A 1 107 ? -20.660 2.312 13.744 1.00 61.84 107 MET A N 1
ATOM 848 C CA . MET A 1 107 ? -21.251 1.070 14.250 1.00 61.84 107 MET A CA 1
ATOM 849 C C . MET A 1 107 ? -20.915 0.921 15.738 1.00 61.84 107 MET A C 1
ATOM 851 O O . MET A 1 107 ? -19.758 1.072 16.115 1.00 61.84 107 MET A O 1
ATOM 855 N N . ASP A 1 108 ? -21.889 0.557 16.580 1.00 55.22 108 ASP A N 1
ATOM 856 C CA . ASP A 1 108 ? -21.716 0.293 18.028 1.00 55.22 108 ASP A CA 1
ATOM 857 C C . ASP A 1 108 ? -20.815 -0.938 18.345 1.00 55.22 108 ASP A C 1
ATOM 859 O O . ASP A 1 108 ? -20.833 -1.480 19.452 1.00 55.22 108 ASP A O 1
ATOM 863 N N . GLY A 1 109 ? -20.048 -1.417 17.360 1.00 55.59 109 GLY A N 1
ATOM 864 C CA . GLY A 1 109 ? -19.181 -2.592 17.409 1.00 55.59 109 GLY A CA 1
ATOM 865 C C . GLY A 1 109 ? -17.701 -2.284 17.677 1.00 55.59 109 GLY A C 1
ATOM 866 O O . GLY A 1 109 ? -17.307 -1.176 18.043 1.00 55.59 109 GLY A O 1
ATOM 867 N N . GLN A 1 110 ? -16.856 -3.309 17.513 1.00 59.47 110 GLN A N 1
ATOM 868 C CA . GLN A 1 110 ? -15.400 -3.232 17.692 1.00 59.47 110 GLN A CA 1
ATOM 869 C C . GLN A 1 110 ? -14.785 -2.139 16.804 1.00 59.47 110 GLN A C 1
ATOM 871 O O . GLN A 1 110 ? -14.803 -2.221 15.578 1.00 59.47 110 GLN A O 1
ATOM 876 N N . LYS A 1 111 ? -14.184 -1.126 17.433 1.00 71.56 111 LYS A N 1
ATOM 877 C CA . LYS A 1 111 ? -13.518 -0.024 16.735 1.00 71.56 111 LYS A CA 1
ATOM 878 C C . LYS A 1 111 ? -12.324 -0.543 15.926 1.00 71.56 111 LYS A C 1
ATOM 880 O O . LYS A 1 111 ? -11.335 -1.001 16.505 1.00 71.56 111 LYS A O 1
ATOM 885 N N . ILE A 1 112 ? -12.376 -0.410 14.600 1.00 81.31 112 ILE A N 1
ATOM 886 C CA . ILE A 1 112 ? -11.212 -0.644 13.738 1.00 81.31 112 ILE A CA 1
ATOM 887 C C . ILE A 1 112 ? -10.164 0.424 14.066 1.00 81.31 112 ILE A C 1
ATOM 889 O O . ILE A 1 112 ? -10.372 1.616 13.850 1.00 81.31 112 ILE A O 1
ATOM 893 N N . THR A 1 113 ? -9.034 -0.012 14.616 1.00 85.31 113 THR A N 1
ATOM 894 C CA . THR A 1 113 ? -7.874 0.844 14.900 1.00 85.31 113 THR A CA 1
ATOM 895 C C . THR A 1 113 ? -6.773 0.598 13.880 1.00 85.31 113 THR A C 1
ATOM 897 O O . THR A 1 113 ? -6.649 -0.499 13.326 1.00 85.31 113 THR A O 1
ATOM 900 N N . TYR A 1 114 ? -5.912 1.591 13.666 1.00 84.81 114 TYR A N 1
ATOM 901 C CA . TYR A 1 114 ? -4.754 1.452 12.783 1.00 84.81 114 TYR A CA 1
ATOM 902 C C . TYR A 1 114 ? -3.849 0.285 13.203 1.00 84.81 114 TYR A C 1
ATOM 904 O O . TYR A 1 114 ? -3.362 -0.475 12.365 1.00 84.81 114 TYR A O 1
ATOM 912 N N . THR A 1 115 ? -3.660 0.096 14.510 1.00 86.62 115 THR A N 1
ATOM 913 C CA . THR A 1 115 ? -2.875 -1.015 15.058 1.00 86.62 115 THR A CA 1
ATOM 914 C C . THR A 1 115 ? -3.439 -2.368 14.622 1.00 86.62 115 THR A C 1
ATOM 916 O O . THR A 1 115 ? -2.677 -3.242 14.207 1.00 86.62 115 THR A O 1
ATOM 919 N N . LEU A 1 116 ? -4.767 -2.532 14.636 1.00 88.19 116 LEU A N 1
ATOM 920 C CA . LEU A 1 116 ? -5.425 -3.748 14.157 1.00 88.19 116 LEU A CA 1
ATOM 921 C C . LEU A 1 116 ? -5.182 -3.963 12.658 1.00 88.19 116 LEU A C 1
ATOM 923 O O . LEU A 1 116 ? -4.774 -5.058 12.269 1.00 88.19 116 LEU A O 1
ATOM 927 N N . ILE A 1 117 ? -5.359 -2.920 11.839 1.00 88.62 117 ILE A N 1
ATOM 928 C CA . ILE A 1 117 ? -5.097 -2.969 10.390 1.00 88.62 117 ILE A CA 1
ATOM 929 C C . ILE A 1 117 ? -3.655 -3.417 10.132 1.00 88.62 117 ILE A C 1
ATOM 931 O O . ILE A 1 117 ? -3.419 -4.328 9.342 1.00 88.62 117 ILE A O 1
ATOM 935 N N . LYS A 1 118 ? -2.685 -2.845 10.850 1.00 87.56 118 LYS A N 1
ATOM 936 C CA . LYS A 1 118 ? -1.262 -3.176 10.707 1.00 87.56 118 LYS A CA 1
ATOM 937 C C . LYS A 1 118 ? -0.942 -4.621 11.093 1.00 87.56 118 LYS A C 1
ATOM 939 O O . LYS A 1 118 ? -0.114 -5.254 10.442 1.00 87.56 118 LYS A O 1
ATOM 944 N N . HIS A 1 119 ? -1.586 -5.153 12.131 1.00 88.75 119 HIS A N 1
ATOM 945 C CA . HIS A 1 119 ? -1.407 -6.549 12.531 1.00 88.75 119 HIS A CA 1
ATOM 946 C C . HIS A 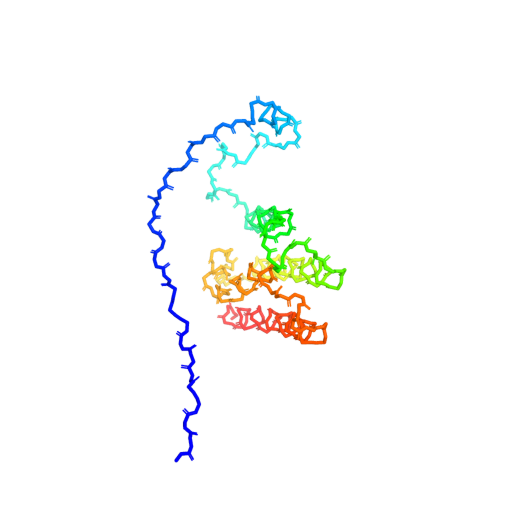1 119 ? -2.051 -7.527 11.544 1.00 88.75 119 HIS A C 1
ATOM 948 O O . HIS A 1 119 ? -1.436 -8.536 11.204 1.00 88.75 119 HIS A O 1
ATOM 954 N N . ARG A 1 120 ? -3.268 -7.238 11.075 1.00 88.19 120 ARG A N 1
ATOM 955 C CA . ARG A 1 120 ? -4.027 -8.121 10.176 1.00 88.19 120 ARG A CA 1
ATOM 956 C C . ARG A 1 120 ? -3.498 -8.096 8.747 1.00 88.19 120 ARG A C 1
ATOM 958 O O . ARG A 1 120 ? -3.356 -9.145 8.131 1.00 88.19 120 ARG A O 1
ATOM 965 N N . LEU A 1 121 ? -3.143 -6.916 8.248 1.00 90.75 121 LEU A N 1
ATOM 966 C CA . LEU A 1 121 ? -2.628 -6.711 6.895 1.00 90.75 121 LEU A CA 1
ATOM 967 C C . LEU A 1 121 ? -1.095 -6.626 6.858 1.00 90.75 121 LEU A C 1
ATOM 969 O O . LEU A 1 121 ? -0.534 -6.061 5.922 1.00 90.75 121 LEU A O 1
ATOM 973 N N . GLY A 1 122 ? -0.399 -7.188 7.852 1.00 89.75 122 GLY A N 1
ATOM 974 C CA . GLY A 1 122 ? 1.061 -7.109 7.954 1.00 89.75 122 GLY A CA 1
ATOM 975 C C . GLY A 1 122 ? 1.800 -7.678 6.736 1.00 89.75 122 GLY A C 1
ATOM 976 O O . GLY A 1 122 ? 2.803 -7.107 6.311 1.00 89.75 122 GLY A O 1
ATOM 977 N N . ASP A 1 123 ? 1.278 -8.749 6.128 1.00 90.38 123 ASP A N 1
ATOM 978 C CA . ASP A 1 123 ? 1.830 -9.318 4.888 1.00 90.38 123 ASP A CA 1
ATOM 979 C C . ASP A 1 123 ? 1.669 -8.363 3.694 1.00 90.38 123 ASP A C 1
ATOM 981 O O . ASP A 1 123 ? 2.629 -8.083 2.975 1.00 90.38 123 ASP A O 1
ATOM 985 N N . LEU A 1 124 ? 0.478 -7.782 3.524 1.00 91.69 124 LEU A N 1
ATOM 986 C CA . LEU A 1 124 ? 0.218 -6.812 2.456 1.00 91.69 124 LEU A CA 1
ATOM 987 C C . LEU A 1 124 ? 1.041 -5.536 2.647 1.00 91.69 124 LEU A C 1
ATOM 989 O O . LEU A 1 124 ? 1.565 -4.986 1.680 1.00 91.69 124 LEU A O 1
ATOM 993 N N . PHE A 1 125 ? 1.217 -5.103 3.895 1.00 89.12 125 PHE A N 1
ATOM 994 C CA . PHE A 1 125 ? 2.074 -3.975 4.241 1.00 89.12 125 PHE A CA 1
ATOM 995 C C . PHE A 1 125 ? 3.541 -4.260 3.908 1.00 89.12 125 PHE A C 1
ATOM 997 O O . PHE A 1 125 ? 4.224 -3.418 3.327 1.00 89.12 125 PHE A O 1
ATOM 1004 N N . TYR A 1 126 ? 4.028 -5.466 4.209 1.00 91.00 126 TYR A N 1
ATOM 1005 C CA . TYR A 1 126 ? 5.369 -5.883 3.807 1.00 91.00 126 TYR A CA 1
ATOM 1006 C C . TYR A 1 126 ? 5.533 -5.864 2.282 1.00 91.00 126 TYR A C 1
ATOM 1008 O O . TYR A 1 126 ? 6.532 -5.348 1.782 1.00 91.00 126 TYR A O 1
ATOM 1016 N N . ARG A 1 127 ? 4.532 -6.356 1.541 1.00 90.88 127 ARG A N 1
ATOM 1017 C CA . ARG A 1 127 ? 4.530 -6.347 0.071 1.00 90.88 127 ARG A CA 1
ATOM 1018 C C . ARG A 1 127 ? 4.496 -4.937 -0.525 1.00 90.88 127 ARG A C 1
ATOM 1020 O O . ARG A 1 127 ? 5.124 -4.723 -1.557 1.00 90.88 127 ARG A O 1
ATOM 1027 N N . LEU A 1 128 ? 3.810 -3.986 0.115 1.00 90.06 128 LEU A N 1
ATOM 1028 C CA . LEU A 1 128 ? 3.828 -2.559 -0.248 1.00 90.06 128 LEU A CA 1
ATOM 1029 C C . LEU A 1 128 ? 5.236 -1.965 -0.107 1.00 90.06 128 LEU A C 1
ATOM 1031 O O . LEU A 1 128 ? 5.763 -1.372 -1.044 1.00 90.06 128 LEU A O 1
ATOM 1035 N N . VAL A 1 129 ? 5.879 -2.186 1.042 1.00 88.69 129 VAL A N 1
ATOM 1036 C CA . VAL A 1 129 ? 7.256 -1.730 1.312 1.00 88.69 129 VAL A CA 1
ATOM 1037 C C . VAL A 1 129 ? 8.258 -2.398 0.367 1.00 88.69 129 VAL A C 1
ATOM 1039 O O . VAL A 1 129 ? 9.245 -1.788 -0.049 1.00 88.69 129 VAL A O 1
ATOM 1042 N N . SER A 1 130 ? 8.016 -3.657 -0.011 1.00 89.25 130 SER A N 1
ATOM 1043 C CA . SER A 1 130 ? 8.947 -4.402 -0.851 1.00 89.25 130 SER A CA 1
ATOM 1044 C C . SER A 1 130 ? 8.893 -4.040 -2.337 1.00 89.25 130 SER A C 1
ATOM 1046 O O . SER A 1 130 ? 9.784 -4.466 -3.070 1.00 89.25 130 SER A O 1
ATOM 1048 N N . GLN A 1 131 ? 7.914 -3.246 -2.797 1.00 86.38 131 GLN A N 1
ATOM 1049 C CA . GLN A 1 131 ? 7.762 -2.894 -4.220 1.00 86.38 131 GLN A CA 1
ATOM 1050 C C . GLN A 1 131 ? 9.006 -2.211 -4.812 1.00 86.38 131 GLN A C 1
ATOM 1052 O O . GLN A 1 131 ? 9.295 -2.366 -6.000 1.00 86.38 131 GLN A O 1
ATOM 1057 N N . LYS A 1 132 ? 9.773 -1.478 -3.996 1.00 83.62 132 LYS A N 1
ATOM 1058 C CA . LYS A 1 132 ? 10.994 -0.801 -4.454 1.00 83.62 132 LYS A CA 1
ATOM 1059 C C . LYS A 1 132 ? 12.119 -1.766 -4.839 1.00 83.62 132 LYS A C 1
ATOM 1061 O O . LYS A 1 132 ? 12.914 -1.440 -5.717 1.00 83.62 132 LYS A O 1
ATOM 1066 N N . PHE A 1 133 ? 12.152 -2.964 -4.249 1.00 86.94 133 PHE A N 1
ATOM 1067 C CA . PHE A 1 133 ? 13.193 -3.972 -4.493 1.00 86.94 133 PHE A CA 1
ATOM 1068 C C . PHE A 1 133 ? 12.973 -4.797 -5.765 1.00 86.94 133 PHE A C 1
ATOM 1070 O O . PHE A 1 133 ? 13.822 -5.615 -6.107 1.00 86.94 133 PHE A O 1
ATOM 1077 N N . GLU A 1 134 ? 11.848 -4.601 -6.449 1.00 86.06 134 GLU A N 1
ATOM 1078 C CA . GLU A 1 134 ? 11.537 -5.290 -7.698 1.00 86.06 134 GLU A CA 1
ATOM 1079 C C . GLU A 1 134 ? 12.465 -4.816 -8.822 1.00 86.06 134 GLU A C 1
ATOM 1081 O O . GLU A 1 134 ? 12.601 -3.609 -9.046 1.00 86.06 134 GLU A O 1
ATOM 1086 N N . ASP A 1 135 ? 13.113 -5.744 -9.524 1.00 85.69 135 ASP A N 1
ATOM 1087 C CA . ASP A 1 135 ? 14.085 -5.407 -10.563 1.00 85.69 135 ASP A CA 1
ATOM 1088 C C . ASP A 1 135 ? 13.372 -5.116 -11.898 1.00 85.69 135 ASP A C 1
ATOM 1090 O O . ASP A 1 135 ? 12.677 -5.994 -12.417 1.00 85.69 135 ASP A O 1
ATOM 1094 N N . PRO A 1 136 ? 13.546 -3.921 -12.501 1.00 83.50 136 PRO A N 1
ATOM 1095 C CA . PRO A 1 136 ? 13.037 -3.621 -13.842 1.00 83.50 136 PRO A CA 1
ATOM 1096 C C . PRO A 1 136 ? 13.458 -4.631 -14.923 1.00 83.50 136 PRO A C 1
ATOM 1098 O O . PRO A 1 136 ? 12.790 -4.736 -15.951 1.00 83.50 136 PRO A O 1
ATOM 1101 N N . ALA A 1 137 ? 14.545 -5.380 -14.706 1.00 84.06 137 ALA A N 1
ATOM 1102 C CA . ALA A 1 137 ? 15.005 -6.429 -15.612 1.00 84.06 137 ALA A CA 1
ATOM 1103 C C . ALA A 1 137 ? 14.057 -7.642 -15.699 1.00 84.06 137 ALA A C 1
ATOM 1105 O O . ALA A 1 137 ? 14.163 -8.411 -16.654 1.00 84.06 137 ALA A O 1
ATOM 1106 N N . GLU A 1 138 ? 13.128 -7.820 -14.751 1.00 82.56 138 GLU A N 1
ATOM 1107 C CA . GLU A 1 138 ? 12.127 -8.902 -14.791 1.00 82.56 138 GLU A CA 1
ATOM 1108 C C . GLU A 1 138 ? 11.078 -8.719 -15.903 1.00 82.56 138 GLU A C 1
ATOM 1110 O O . GLU A 1 138 ? 10.398 -9.675 -16.277 1.00 82.56 138 GLU A O 1
ATOM 1115 N N . GLY A 1 139 ? 10.986 -7.514 -16.472 1.00 87.75 139 GLY A N 1
ATOM 1116 C CA . GLY A 1 139 ? 10.054 -7.172 -17.541 1.00 87.75 139 GLY A CA 1
ATOM 1117 C C . GLY A 1 139 ? 8.816 -6.431 -17.037 1.00 87.75 139 GLY A C 1
ATOM 1118 O O . GLY A 1 139 ? 8.304 -6.680 -15.945 1.00 87.75 139 GLY A O 1
ATOM 1119 N N . GLU A 1 140 ? 8.324 -5.505 -17.861 1.00 89.94 140 GLU A N 1
ATOM 1120 C CA . GLU A 1 140 ? 7.214 -4.613 -17.511 1.00 89.94 140 GLU A CA 1
ATOM 1121 C C . GLU A 1 140 ? 5.929 -5.384 -17.186 1.00 89.94 140 GLU A C 1
ATOM 1123 O O . GLU A 1 140 ? 5.354 -5.179 -16.118 1.00 89.94 140 GLU A O 1
ATOM 1128 N N . ASP A 1 141 ? 5.525 -6.330 -18.038 1.00 91.44 141 ASP A N 1
ATOM 1129 C CA . ASP A 1 141 ? 4.273 -7.081 -17.870 1.00 91.44 141 ASP A CA 1
ATOM 1130 C C . ASP A 1 141 ? 4.226 -7.867 -16.552 1.00 91.44 141 ASP A C 1
ATOM 1132 O O . ASP A 1 141 ? 3.195 -7.921 -15.879 1.00 91.44 141 ASP A O 1
ATOM 1136 N N . VAL A 1 142 ? 5.360 -8.448 -16.148 1.00 91.81 142 VAL A N 1
ATOM 1137 C CA . VAL A 1 142 ? 5.478 -9.234 -14.912 1.00 91.81 142 VAL A CA 1
ATOM 1138 C C . VAL A 1 142 ? 5.332 -8.330 -13.691 1.00 91.81 142 VAL A C 1
ATOM 1140 O O . VAL A 1 142 ? 4.580 -8.646 -12.764 1.00 91.81 142 VAL A O 1
ATOM 1143 N N . LEU A 1 143 ? 6.012 -7.180 -13.703 1.00 90.69 143 LEU A N 1
ATOM 1144 C CA . LEU A 1 143 ? 5.954 -6.206 -12.616 1.00 90.69 143 LEU A CA 1
ATOM 1145 C C . LEU A 1 143 ? 4.567 -5.580 -12.491 1.00 90.69 143 LEU A C 1
ATOM 1147 O O . LEU A 1 143 ? 4.026 -5.495 -11.386 1.00 90.69 143 LEU A O 1
ATOM 1151 N N . VAL A 1 144 ? 3.962 -5.196 -13.614 1.00 92.38 144 VAL A N 1
ATOM 1152 C CA . VAL A 1 144 ? 2.603 -4.649 -13.648 1.00 92.38 144 VAL A CA 1
ATOM 1153 C C . VAL A 1 144 ? 1.604 -5.670 -13.111 1.00 92.38 144 VAL A C 1
ATOM 1155 O O . VAL A 1 144 ? 0.828 -5.333 -12.217 1.00 92.38 144 VAL A O 1
ATOM 1158 N N . ALA A 1 145 ? 1.670 -6.930 -13.551 1.00 94.19 145 ALA A N 1
ATOM 1159 C CA . ALA A 1 145 ? 0.800 -7.987 -13.039 1.00 94.19 145 ALA A CA 1
ATOM 1160 C C . ALA A 1 145 ? 0.983 -8.209 -11.527 1.00 94.19 145 ALA A C 1
ATOM 1162 O O . ALA A 1 145 ? 0.008 -8.406 -10.798 1.00 94.19 145 ALA A O 1
ATOM 1163 N N . LYS A 1 146 ? 2.220 -8.130 -11.022 1.00 93.12 146 LYS A N 1
ATOM 1164 C CA . LYS A 1 146 ? 2.523 -8.261 -9.590 1.00 93.12 146 LYS A CA 1
ATOM 1165 C C . LYS A 1 146 ? 1.967 -7.094 -8.769 1.00 93.12 146 LYS A C 1
ATOM 1167 O O . LYS A 1 146 ? 1.402 -7.320 -7.696 1.00 93.12 146 LYS A O 1
ATOM 1172 N N . PHE A 1 147 ? 2.088 -5.864 -9.266 1.00 93.94 147 PHE A N 1
ATOM 1173 C CA . PHE A 1 147 ? 1.541 -4.676 -8.609 1.00 93.94 147 PHE A CA 1
ATOM 1174 C C . PHE A 1 147 ? 0.020 -4.617 -8.667 1.00 93.94 147 PHE A C 1
ATOM 1176 O O . PHE A 1 147 ? -0.597 -4.224 -7.677 1.00 93.94 147 PHE A O 1
ATOM 1183 N N . GLN A 1 148 ? -0.577 -5.053 -9.774 1.00 94.88 148 GLN A N 1
ATOM 1184 C CA . GLN A 1 148 ? -2.021 -5.179 -9.911 1.00 94.88 148 GLN A CA 1
ATOM 1185 C C . GLN A 1 148 ? -2.569 -6.251 -8.969 1.00 94.88 148 GLN A C 1
ATOM 1187 O O . GLN A 1 148 ? -3.511 -5.993 -8.231 1.00 94.88 148 GLN A O 1
ATOM 1192 N N . LYS A 1 149 ? -1.911 -7.410 -8.880 1.00 95.19 149 LYS A N 1
ATOM 1193 C CA . LYS A 1 149 ? -2.286 -8.433 -7.902 1.00 95.19 149 LYS A CA 1
ATOM 1194 C C . LYS A 1 149 ? -2.221 -7.907 -6.466 1.00 95.19 149 LYS A C 1
ATOM 1196 O O . LYS A 1 149 ? -3.118 -8.173 -5.681 1.00 95.19 149 LYS A O 1
ATOM 1201 N N . LEU A 1 150 ? -1.182 -7.141 -6.114 1.00 94.38 150 LEU A N 1
ATOM 1202 C CA . LEU A 1 150 ? -1.107 -6.493 -4.798 1.00 94.38 150 LEU A CA 1
ATOM 1203 C C . LEU A 1 150 ? -2.267 -5.511 -4.573 1.00 94.38 150 LEU A C 1
ATOM 1205 O O . LEU A 1 150 ? -2.802 -5.454 -3.471 1.00 94.38 150 LEU A O 1
ATOM 1209 N N . HIS A 1 151 ? -2.656 -4.759 -5.601 1.00 94.56 151 HIS A N 1
ATOM 1210 C CA . HIS A 1 151 ? -3.801 -3.856 -5.541 1.00 94.56 151 HIS A CA 1
ATOM 1211 C C . HIS A 1 151 ? -5.100 -4.607 -5.217 1.00 94.56 151 HIS A C 1
ATOM 1213 O O . HIS A 1 151 ? -5.823 -4.226 -4.298 1.00 94.56 151 HIS A O 1
ATOM 1219 N N . ASP A 1 152 ? -5.355 -5.711 -5.915 1.00 95.69 152 ASP A N 1
ATOM 1220 C CA . ASP A 1 152 ? -6.547 -6.535 -5.704 1.00 95.69 152 ASP A CA 1
ATOM 1221 C C . ASP A 1 152 ? -6.521 -7.230 -4.331 1.00 95.69 152 ASP A C 1
ATOM 1223 O O . ASP A 1 152 ? -7.533 -7.267 -3.627 1.00 95.69 152 ASP A O 1
ATOM 1227 N N . ASP A 1 153 ? -5.348 -7.711 -3.908 1.00 94.81 153 ASP A N 1
ATOM 1228 C CA . ASP A 1 153 ? -5.146 -8.321 -2.592 1.00 94.81 153 ASP A CA 1
ATOM 1229 C C . ASP A 1 153 ? -5.392 -7.313 -1.453 1.00 94.81 153 ASP A C 1
ATOM 1231 O O . ASP A 1 153 ? -5.925 -7.692 -0.411 1.00 94.81 153 ASP A O 1
ATOM 1235 N N . LEU A 1 154 ? -5.051 -6.029 -1.637 1.00 94.00 154 LEU A N 1
ATOM 1236 C CA . LEU A 1 154 ? -5.391 -4.963 -0.685 1.00 94.00 154 LEU A CA 1
ATOM 1237 C C . LEU A 1 154 ? -6.904 -4.809 -0.553 1.00 94.00 154 LEU A C 1
ATOM 1239 O O . LEU A 1 154 ? -7.417 -4.817 0.565 1.00 94.00 154 LEU A O 1
ATOM 1243 N N . ILE A 1 155 ? -7.626 -4.737 -1.670 1.00 94.00 155 ILE A N 1
ATOM 1244 C CA . ILE A 1 155 ? -9.091 -4.634 -1.659 1.00 94.00 155 ILE A CA 1
ATOM 1245 C C . ILE A 1 155 ? -9.705 -5.834 -0.930 1.00 94.00 155 ILE A C 1
ATOM 1247 O O . ILE A 1 155 ? -10.559 -5.657 -0.060 1.00 94.00 155 ILE A O 1
ATOM 1251 N N . ALA A 1 156 ? -9.265 -7.050 -1.257 1.00 94.25 156 ALA A N 1
ATOM 1252 C CA . ALA A 1 156 ? -9.746 -8.267 -0.610 1.00 94.25 156 ALA A CA 1
ATOM 1253 C C . 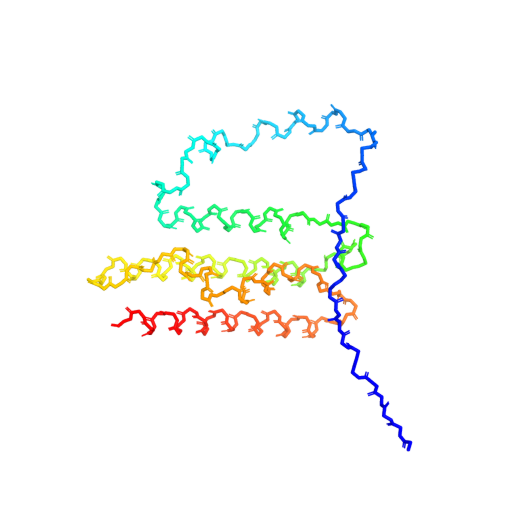ALA A 1 156 ? -9.407 -8.296 0.890 1.00 94.25 156 ALA A C 1
ATOM 1255 O O . ALA A 1 156 ? -10.261 -8.632 1.707 1.00 94.25 156 ALA A O 1
ATOM 1256 N N . GLY A 1 157 ? -8.190 -7.890 1.264 1.00 92.12 157 GLY A N 1
ATOM 1257 C CA . GLY A 1 157 ? -7.746 -7.828 2.654 1.00 92.12 157 GLY A CA 1
ATOM 1258 C C . GLY A 1 157 ? -8.583 -6.873 3.504 1.00 92.12 157 GLY A C 1
ATOM 1259 O O . GLY A 1 157 ? -8.988 -7.238 4.605 1.00 92.12 157 GLY A O 1
ATOM 1260 N N . PHE A 1 158 ? -8.893 -5.681 2.986 1.00 91.00 158 PHE A N 1
ATOM 1261 C CA . PHE A 1 158 ? -9.751 -4.725 3.690 1.00 91.00 158 PHE A CA 1
ATOM 1262 C C . PHE A 1 158 ? -11.210 -5.187 3.772 1.00 91.00 158 PHE A C 1
ATOM 1264 O O . PHE A 1 158 ? -11.821 -5.011 4.819 1.00 91.00 158 PHE A O 1
ATOM 1271 N N . ARG A 1 159 ? -11.751 -5.838 2.733 1.00 90.31 159 ARG A N 1
ATOM 1272 C CA . ARG A 1 159 ? -13.100 -6.434 2.791 1.00 90.31 159 ARG A CA 1
ATOM 1273 C C . ARG A 1 159 ? -13.208 -7.511 3.866 1.00 90.31 159 ARG A C 1
ATOM 1275 O O . ARG A 1 159 ? -14.115 -7.455 4.683 1.00 90.31 159 ARG A O 1
ATOM 1282 N N . ASN A 1 160 ? -12.249 -8.436 3.912 1.00 90.00 160 ASN A N 1
ATOM 1283 C CA . ASN A 1 160 ? -12.222 -9.480 4.938 1.00 90.00 160 ASN A CA 1
ATOM 1284 C C . ASN A 1 160 ? -12.113 -8.879 6.347 1.00 90.00 160 ASN A C 1
ATOM 1286 O O . ASN A 1 160 ? -12.750 -9.362 7.277 1.00 90.00 160 ASN A O 1
ATOM 1290 N N . LEU A 1 161 ? -11.324 -7.809 6.499 1.00 87.44 161 LEU A N 1
ATOM 1291 C CA . LEU A 1 161 ? -11.196 -7.099 7.768 1.00 87.44 161 LEU A CA 1
ATOM 1292 C C . LEU A 1 161 ? -12.522 -6.452 8.193 1.00 87.44 161 LEU A C 1
ATOM 1294 O O . LEU A 1 161 ? -12.865 -6.528 9.366 1.00 87.44 161 LEU A O 1
ATOM 1298 N N . GLU A 1 162 ? -13.267 -5.850 7.263 1.00 83.75 162 GLU A N 1
ATOM 1299 C CA . GLU A 1 162 ? -14.600 -5.298 7.538 1.00 83.75 162 GLU A CA 1
ATOM 1300 C C . GLU A 1 162 ? -15.599 -6.400 7.931 1.00 83.75 162 GLU A C 1
ATOM 1302 O O . GLU A 1 162 ? -16.280 -6.261 8.948 1.00 83.75 162 GLU A O 1
ATOM 1307 N N . ASP A 1 163 ? -15.641 -7.508 7.184 1.00 84.19 163 ASP A N 1
ATOM 1308 C CA . ASP A 1 163 ? -16.550 -8.637 7.430 1.00 84.19 163 ASP A CA 1
ATOM 1309 C C . ASP A 1 163 ? -16.304 -9.313 8.790 1.00 84.19 163 ASP A C 1
ATOM 1311 O O . ASP A 1 163 ? -17.255 -9.715 9.455 1.00 84.19 163 ASP A O 1
ATOM 1315 N N . GLU A 1 164 ? -15.048 -9.411 9.239 1.00 78.44 164 GLU A N 1
ATOM 1316 C CA . GLU A 1 164 ? -14.695 -9.944 10.567 1.00 78.44 164 GLU A CA 1
ATOM 1317 C C . GLU A 1 164 ? -15.109 -9.020 11.725 1.00 78.44 164 GLU A C 1
ATOM 1319 O O . GLU A 1 164 ? -15.234 -9.472 12.865 1.00 78.44 164 GLU A O 1
ATOM 1324 N N . THR A 1 165 ? -15.263 -7.722 11.456 1.00 72.25 165 THR A N 1
ATOM 1325 C CA . THR A 1 165 ? -15.564 -6.699 12.476 1.00 72.25 165 THR A CA 1
ATOM 1326 C C . THR A 1 165 ? -17.047 -6.343 12.579 1.00 72.25 165 THR A C 1
ATOM 1328 O O . THR A 1 165 ? -17.422 -5.571 13.465 1.00 72.25 165 THR A O 1
ATOM 1331 N N . ARG A 1 166 ? -17.874 -6.905 11.692 1.00 66.00 166 ARG A N 1
ATOM 1332 C CA . ARG A 1 166 ? -19.329 -6.743 11.641 1.00 66.00 166 ARG A CA 1
ATOM 1333 C C . ARG A 1 166 ? -20.053 -7.757 12.524 1.00 66.00 166 ARG A C 1
ATOM 1335 O O . ARG A 1 166 ? -21.081 -7.348 13.108 1.00 66.00 166 ARG A O 1
#

Sequence (166 aa):
MDKKGFRKYKPKSRTRETFESGHSGILLWAAGLVAGTNSSLVGKDALAETDKITLETAKLLREDYLAQNAFTPYDKFCPFYKSVWMLRNIIHFYNLANQAVERAAGMDGQKITYTLIKHRLGDLFYRLVSQKFEDPAEGEDVLVAKFQKLHDDLIAGFRNLEDETR

Radius of gyration: 19.71 Å; chains: 1; bounding box: 55×62×40 Å

pLDDT: mean 72.38, std 23.21, range [26.62, 95.69]

Secondary structure (DSSP, 8-state):
------------------------SSHHHHTTSSS-TTSSSS-GGGS-HHHHHHHHHHHHIIIIII---TTSTTTSS--HHHHHHHHHHHHHHHHHHHHHHHHHHTSSS----HHHHHHHTHHHHHHHHHGGG--GGG-HHHHHHHHHHHHHHHHHHHHHHHHHH-

InterPro domains:
  IPR022878 V-type ATP synthase catalytic alpha chain [PTHR43607] (40-163)
  IPR024034 ATPase, F1/V1 complex, beta/alpha subunit, C-terminal [G3DSA:1.10.1140.10] (38-154)
  IPR055190 ATP synthase A/B type, C-terminal domain [PF22919] (40-103)